Protein AF-A0A953ETY1-F1 (afdb_monomer_lite)

Sequence (76 aa):
MTVDGAAAPELVRRYVELGLRLGRHNPDIVDSYYGPVAWRDRISAEPVPASAALVDEARRLIVDLDADASSADHQL

pLDDT: mean 85.41, std 15.93, range [37.78, 98.25]

Radius of gyration: 14.44 Å; chains: 1; bounding box: 32×25×37 Å

Foldseek 3Di:
DDPPPPQPVVLVLLVVLLQLLVCVVPVVSDVDDPDDVVSNVVSVPDDNDDPVVSVVSVVVSVVSVVVVVVVVVVVD

Structure (mmCIF, N/CA/C/O backbone):
data_AF-A0A953ETY1-F1
#
_entry.id   AF-A0A953ETY1-F1
#
loop_
_atom_site.group_PDB
_atom_site.id
_atom_site.type_symbol
_atom_site.label_atom_id
_atom_site.label_alt_id
_atom_site.label_comp_id
_atom_site.label_asym_id
_atom_site.label_entity_id
_atom_site.label_seq_id
_atom_site.pdbx_PDB_ins_code
_atom_site.Cartn_x
_atom_site.Cartn_y
_atom_site.Cartn_z
_atom_site.occupancy
_atom_site.B_iso_or_equiv
_atom_site.auth_seq_id
_atom_site.auth_comp_id
_atom_site.auth_asym_id
_atom_site.auth_atom_id
_atom_site.pdbx_PDB_model_num
ATOM 1 N N . MET A 1 1 ? 5.406 -18.370 -23.349 1.00 38.72 1 MET A N 1
ATOM 2 C CA . MET A 1 1 ? 5.256 -16.945 -22.995 1.00 38.72 1 MET A CA 1
ATOM 3 C C . MET A 1 1 ? 6.070 -16.726 -21.737 1.00 38.72 1 MET A C 1
ATOM 5 O O . MET A 1 1 ? 5.564 -16.907 -20.640 1.00 38.72 1 MET A O 1
ATOM 9 N N . THR A 1 2 ? 7.367 -16.507 -21.912 1.00 37.78 2 THR A N 1
ATOM 10 C CA . THR A 1 2 ? 8.326 -16.397 -20.812 1.00 37.78 2 THR A CA 1
ATOM 11 C C . THR A 1 2 ? 8.519 -14.910 -20.582 1.00 37.78 2 THR A C 1
ATOM 13 O O . THR A 1 2 ? 9.123 -14.240 -21.414 1.00 37.78 2 THR A O 1
ATOM 16 N N . VAL A 1 3 ? 7.906 -14.374 -19.528 1.00 48.50 3 VAL A N 1
ATOM 17 C CA . VAL A 1 3 ? 8.220 -13.019 -19.078 1.00 48.50 3 VAL A CA 1
ATOM 18 C C . VAL A 1 3 ? 9.515 -13.101 -18.281 1.00 48.50 3 VAL A C 1
ATOM 20 O O . VAL A 1 3 ? 9.518 -13.478 -17.112 1.00 48.50 3 VAL A O 1
ATOM 23 N N . ASP A 1 4 ? 10.622 -12.795 -18.950 1.00 46.47 4 ASP A N 1
ATOM 24 C CA . ASP A 1 4 ? 11.854 -12.358 -18.296 1.00 46.47 4 ASP A CA 1
ATOM 25 C C . ASP A 1 4 ? 11.559 -10.977 -17.691 1.00 46.47 4 ASP A C 1
ATOM 27 O O . ASP A 1 4 ? 11.669 -9.940 -18.336 1.00 46.47 4 ASP A O 1
ATOM 31 N N . GLY A 1 5 ? 10.947 -10.993 -16.511 1.00 42.28 5 GLY A N 1
ATOM 32 C CA . GLY A 1 5 ? 10.295 -9.825 -15.930 1.00 42.28 5 GLY A CA 1
ATOM 33 C C . GLY A 1 5 ? 9.653 -10.149 -14.594 1.00 42.28 5 GLY A C 1
ATOM 34 O O . GLY A 1 5 ? 8.558 -9.689 -14.324 1.00 42.28 5 GLY A O 1
ATOM 35 N N . ALA A 1 6 ? 10.276 -10.999 -13.777 1.00 52.09 6 ALA A N 1
ATOM 36 C CA . ALA A 1 6 ? 9.740 -11.354 -12.464 1.00 52.09 6 ALA A CA 1
ATOM 37 C C . ALA A 1 6 ? 9.835 -10.195 -11.449 1.00 52.09 6 ALA A C 1
ATOM 39 O O . ALA A 1 6 ? 9.038 -10.160 -10.518 1.00 52.09 6 ALA A O 1
ATOM 40 N N . ALA A 1 7 ? 10.760 -9.244 -11.643 1.00 60.53 7 ALA A N 1
ATOM 41 C CA . ALA A 1 7 ? 10.998 -8.131 -10.720 1.00 60.53 7 ALA A CA 1
ATOM 42 C C . ALA A 1 7 ? 9.919 -7.036 -10.804 1.00 60.53 7 ALA A C 1
ATOM 44 O O . ALA A 1 7 ? 9.270 -6.746 -9.802 1.00 60.53 7 ALA A O 1
ATOM 45 N N . ALA A 1 8 ? 9.635 -6.486 -11.989 1.00 64.50 8 ALA A N 1
ATOM 46 C CA . ALA A 1 8 ? 8.671 -5.387 -12.129 1.00 64.50 8 ALA A CA 1
ATOM 47 C C . ALA A 1 8 ? 7.240 -5.710 -11.613 1.00 64.50 8 ALA A C 1
ATOM 49 O O . ALA A 1 8 ? 6.677 -4.906 -10.867 1.00 64.50 8 ALA A O 1
ATOM 50 N N . PRO A 1 9 ? 6.634 -6.883 -11.895 1.00 83.44 9 PRO A N 1
ATOM 51 C CA . PRO A 1 9 ? 5.345 -7.280 -11.322 1.00 83.44 9 PRO A CA 1
ATOM 52 C C . PRO A 1 9 ? 5.391 -7.472 -9.800 1.00 83.44 9 PRO A C 1
ATOM 54 O O . PRO A 1 9 ? 4.392 -7.246 -9.115 1.00 83.44 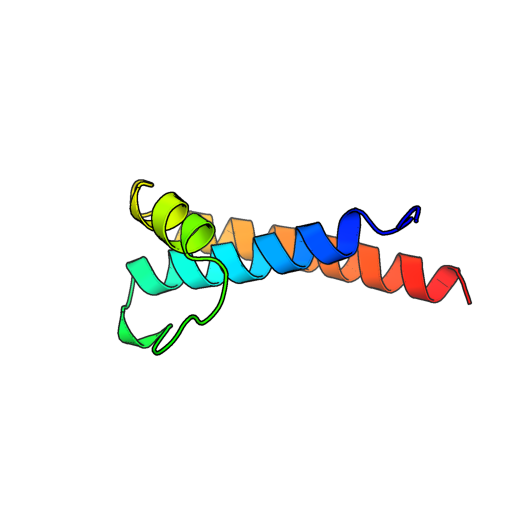9 PRO A O 1
ATOM 57 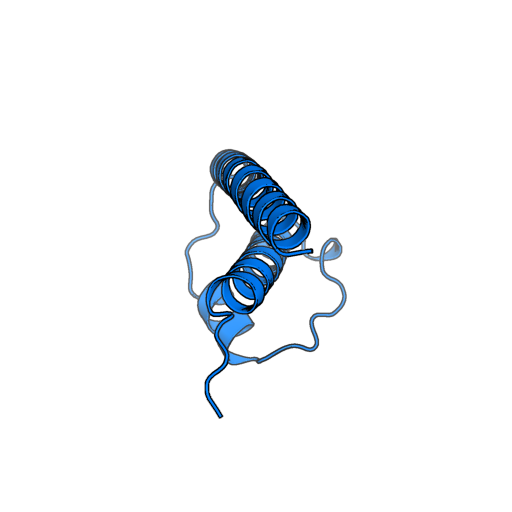N N . GLU A 1 10 ? 6.537 -7.887 -9.260 1.00 89.56 10 GLU A N 1
ATOM 58 C CA . GLU A 1 10 ? 6.756 -8.088 -7.826 1.00 89.56 10 GLU A CA 1
ATOM 59 C C . GLU A 1 10 ? 6.860 -6.745 -7.089 1.00 89.56 10 GLU A C 1
ATOM 61 O O . GLU A 1 10 ? 6.159 -6.539 -6.094 1.00 89.56 10 GLU A O 1
ATOM 66 N N . LEU A 1 11 ? 7.623 -5.796 -7.639 1.00 93.69 11 LEU A N 1
ATOM 67 C CA . LEU A 1 11 ? 7.774 -4.439 -7.110 1.00 93.69 11 LEU A CA 1
ATOM 68 C C . LEU A 1 11 ? 6.452 -3.662 -7.137 1.00 93.69 11 LEU A C 1
ATOM 70 O O . LEU A 1 11 ? 6.092 -3.024 -6.146 1.00 93.69 11 LEU A O 1
ATOM 74 N N . VAL A 1 12 ? 5.671 -3.782 -8.218 1.00 92.50 12 VAL A N 1
ATOM 75 C CA . VAL A 1 12 ? 4.322 -3.191 -8.300 1.00 92.50 12 VAL A CA 1
ATOM 76 C C . VAL A 1 12 ? 3.403 -3.771 -7.226 1.00 92.50 12 VAL A C 1
ATOM 78 O O . VAL A 1 12 ? 2.699 -3.026 -6.540 1.00 92.50 12 VAL A O 1
ATOM 81 N N . ARG A 1 13 ? 3.418 -5.095 -7.029 1.00 92.88 13 ARG A N 1
ATOM 82 C CA . ARG A 1 13 ? 2.633 -5.741 -5.971 1.00 92.88 13 ARG A CA 1
ATOM 83 C C . ARG A 1 13 ? 3.039 -5.224 -4.586 1.00 92.88 13 ARG A C 1
ATOM 85 O O . ARG A 1 13 ? 2.160 -4.875 -3.801 1.00 92.88 13 ARG A O 1
ATOM 92 N N . 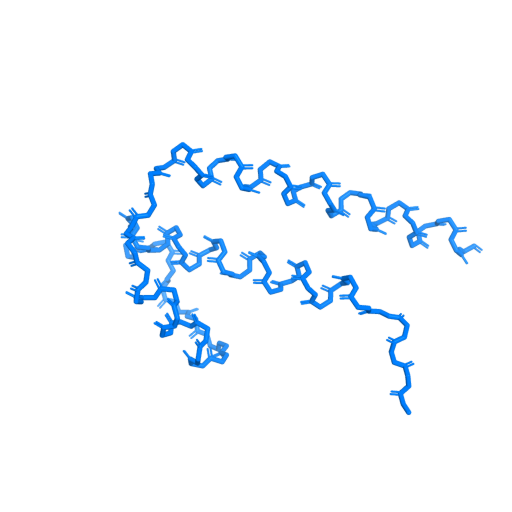ARG A 1 14 ? 4.341 -5.126 -4.291 1.00 95.50 14 ARG A N 1
ATOM 93 C CA . ARG A 1 14 ? 4.855 -4.591 -3.014 1.00 95.50 14 ARG A CA 1
ATOM 94 C C . ARG A 1 14 ? 4.443 -3.139 -2.780 1.00 95.50 14 ARG A C 1
ATOM 96 O O . ARG A 1 14 ? 4.026 -2.805 -1.676 1.00 95.50 14 ARG A O 1
ATOM 103 N N . TYR A 1 15 ? 4.495 -2.298 -3.811 1.00 95.12 15 TYR A N 1
ATOM 104 C CA . TYR A 1 15 ? 4.034 -0.911 -3.735 1.00 95.12 15 TYR A CA 1
ATOM 105 C C . TYR A 1 15 ? 2.549 -0.813 -3.362 1.00 95.12 15 TYR A C 1
ATOM 107 O O . TYR A 1 15 ? 2.172 -0.080 -2.446 1.00 95.12 15 TYR A O 1
ATOM 115 N N . VAL A 1 16 ? 1.701 -1.597 -4.032 1.00 94.38 16 VAL A N 1
ATOM 116 C CA . VAL A 1 16 ? 0.258 -1.627 -3.762 1.00 94.38 16 VAL A CA 1
ATOM 117 C C . VAL A 1 16 ? -0.032 -2.137 -2.349 1.00 94.38 16 VAL A C 1
ATOM 119 O O . VAL A 1 16 ? -0.844 -1.550 -1.636 1.00 94.38 16 VAL A O 1
ATOM 122 N N . GLU A 1 17 ? 0.634 -3.208 -1.921 1.00 95.19 17 GLU A N 1
ATOM 123 C CA . GLU A 1 17 ? 0.475 -3.767 -0.574 1.00 95.19 17 GLU A CA 1
ATOM 124 C C . GLU A 1 17 ? 0.889 -2.779 0.520 1.00 95.19 17 GLU A C 1
ATOM 126 O O . GLU A 1 17 ? 0.171 -2.640 1.512 1.00 95.19 17 GLU A O 1
ATOM 131 N N . LEU A 1 18 ? 1.982 -2.038 0.317 1.00 95.88 18 LEU A N 1
ATOM 132 C CA . LEU A 1 18 ? 2.408 -0.964 1.213 1.00 95.88 18 LEU A CA 1
ATOM 133 C C . LEU A 1 18 ? 1.327 0.124 1.337 1.00 95.88 18 LEU A C 1
ATOM 135 O O . LEU A 1 18 ? 0.996 0.538 2.449 1.00 95.88 18 LEU A O 1
ATOM 139 N N . GLY A 1 19 ? 0.724 0.542 0.219 1.00 94.31 19 GLY A N 1
ATOM 140 C CA . GLY A 1 19 ? -0.399 1.486 0.217 1.00 94.31 19 GLY A CA 1
ATOM 141 C C . GLY A 1 19 ? -1.625 0.957 0.971 1.00 94.31 19 GLY A C 1
ATOM 142 O O . GLY A 1 19 ? -2.217 1.671 1.780 1.00 94.31 19 GLY A O 1
ATOM 143 N N . LEU A 1 20 ? -1.971 -0.320 0.780 1.00 95.12 20 LEU A N 1
ATOM 144 C CA . LEU A 1 20 ? -3.073 -0.967 1.500 1.00 95.12 20 LEU A CA 1
ATOM 145 C C . LEU A 1 20 ? -2.814 -1.045 3.011 1.00 95.12 20 LEU A C 1
ATOM 147 O O . LEU A 1 20 ? -3.729 -0.788 3.795 1.00 95.12 20 LEU A O 1
ATOM 151 N N . ARG A 1 21 ? -1.582 -1.353 3.439 1.00 95.94 21 ARG A N 1
ATOM 152 C CA . ARG A 1 21 ? -1.205 -1.329 4.863 1.00 95.94 21 ARG A CA 1
ATOM 153 C C . ARG A 1 21 ? -1.276 0.080 5.438 1.00 95.94 21 ARG A C 1
ATOM 155 O O . ARG A 1 21 ? -1.782 0.251 6.544 1.00 95.94 21 ARG A O 1
ATOM 162 N N . LEU A 1 22 ? -0.839 1.089 4.684 1.00 94.50 22 LEU A N 1
ATOM 163 C CA . LEU A 1 22 ? -0.955 2.489 5.090 1.00 94.50 22 LEU A CA 1
ATOM 164 C C . LEU A 1 22 ? -2.423 2.903 5.286 1.00 94.50 22 LEU A C 1
ATOM 166 O O . LEU A 1 22 ? -2.745 3.537 6.290 1.00 94.50 22 LEU A O 1
ATOM 170 N N . GLY A 1 23 ? -3.328 2.464 4.405 1.00 93.62 23 GLY A N 1
ATOM 171 C CA . GLY A 1 23 ? -4.774 2.682 4.543 1.00 93.62 23 GLY A CA 1
ATOM 172 C C . GLY A 1 23 ? -5.379 2.111 5.834 1.00 93.62 23 GLY A C 1
ATOM 173 O O . GLY A 1 23 ? -6.419 2.578 6.290 1.00 93.62 23 GLY A O 1
ATOM 174 N N . ARG A 1 24 ? -4.716 1.148 6.493 1.00 93.06 24 ARG A N 1
ATOM 175 C CA . ARG A 1 24 ? -5.146 0.645 7.811 1.00 93.06 24 ARG A CA 1
ATOM 176 C C . ARG A 1 24 ? -4.857 1.610 8.960 1.00 93.06 24 ARG A C 1
ATOM 178 O O . ARG A 1 24 ? -5.475 1.477 10.011 1.00 93.06 24 ARG A O 1
ATOM 185 N N . HIS A 1 25 ? -3.934 2.555 8.778 1.00 92.69 25 HIS A N 1
ATOM 186 C CA . HIS A 1 25 ? -3.662 3.618 9.749 1.00 92.69 25 HIS A CA 1
ATOM 187 C C . HIS A 1 25 ? -4.600 4.807 9.592 1.00 92.69 25 HIS A C 1
ATOM 189 O O . HIS A 1 25 ? -4.931 5.460 10.580 1.00 92.69 25 HIS A O 1
ATOM 195 N N . ASN A 1 26 ? -4.997 5.101 8.357 1.00 89.56 26 ASN A N 1
ATOM 196 C CA . ASN A 1 26 ? -5.931 6.166 8.047 1.00 89.56 26 ASN A CA 1
ATOM 197 C C . ASN A 1 26 ? -6.792 5.749 6.841 1.00 89.56 26 ASN A C 1
ATOM 199 O O . ASN A 1 26 ? -6.251 5.653 5.733 1.00 89.56 26 ASN A O 1
ATOM 203 N N . PRO A 1 27 ? -8.103 5.511 7.041 1.00 83.06 27 PRO A N 1
ATOM 204 C CA . PRO A 1 27 ? -8.990 5.046 5.979 1.00 83.06 27 PRO A CA 1
ATOM 205 C C . PRO A 1 27 ? -9.105 6.047 4.820 1.00 83.06 27 PRO A C 1
ATOM 207 O O . PRO A 1 27 ? -9.343 5.625 3.694 1.00 83.06 27 PRO A O 1
ATOM 210 N N . ASP A 1 28 ? -8.844 7.336 5.059 1.00 87.31 28 ASP A N 1
ATOM 211 C CA . ASP A 1 28 ? -8.955 8.393 4.048 1.00 87.31 28 ASP A CA 1
ATOM 212 C C . ASP A 1 28 ? -7.751 8.433 3.082 1.00 87.31 28 ASP A C 1
ATOM 214 O O . ASP A 1 28 ? -7.769 9.159 2.091 1.00 87.31 28 ASP A O 1
ATOM 218 N N . ILE A 1 29 ? -6.684 7.661 3.344 1.00 84.00 29 ILE A N 1
ATOM 219 C CA . ILE A 1 29 ? -5.512 7.576 2.451 1.00 84.00 29 ILE A CA 1
ATOM 220 C C . ILE A 1 29 ? -5.828 6.756 1.192 1.00 84.00 29 ILE A C 1
ATOM 222 O O . ILE A 1 29 ? -5.280 7.028 0.123 1.00 84.00 29 ILE A O 1
ATOM 226 N N . VAL A 1 30 ? -6.679 5.732 1.306 1.00 83.06 30 VAL A N 1
ATOM 227 C CA . VAL A 1 30 ? -7.016 4.825 0.199 1.00 83.06 30 VAL A CA 1
ATOM 228 C C . VAL A 1 30 ? -8.525 4.804 0.013 1.00 83.06 30 VAL A C 1
ATOM 230 O O . VAL A 1 30 ? -9.215 3.902 0.482 1.00 83.06 30 VAL A O 1
ATOM 233 N N . ASP A 1 31 ? -9.020 5.794 -0.723 1.00 78.50 31 ASP A N 1
ATOM 234 C CA . ASP A 1 31 ? -10.453 5.962 -0.975 1.00 78.50 31 ASP A CA 1
ATOM 235 C C . ASP A 1 31 ? -11.020 4.844 -1.868 1.00 78.50 31 ASP A C 1
ATOM 237 O O . ASP A 1 31 ? -12.157 4.400 -1.718 1.00 78.50 31 ASP A O 1
ATOM 241 N N . SER A 1 32 ? -10.218 4.313 -2.800 1.00 82.81 32 SER A N 1
ATOM 242 C CA . SER A 1 32 ? -10.659 3.231 -3.683 1.00 82.81 32 SER A CA 1
ATOM 243 C C . SER A 1 32 ? -9.508 2.384 -4.228 1.00 82.81 32 SER A C 1
ATOM 245 O O . SER A 1 32 ? -8.682 2.839 -5.013 1.00 82.81 32 SER A O 1
ATOM 247 N N . TYR A 1 33 ? -9.492 1.104 -3.847 1.00 87.75 33 TYR A N 1
ATOM 248 C CA . TYR A 1 33 ? -8.619 0.082 -4.429 1.00 87.75 33 TYR A CA 1
ATOM 249 C C . TYR A 1 33 ? -9.428 -0.874 -5.315 1.00 87.75 33 TYR A C 1
ATOM 251 O O . TYR A 1 33 ? -10.289 -1.607 -4.821 1.00 87.75 33 TYR A O 1
ATOM 259 N N . TYR A 1 34 ? -9.112 -0.882 -6.611 1.00 89.00 34 TYR A N 1
ATOM 260 C CA . TYR A 1 34 ? -9.794 -1.672 -7.647 1.00 89.00 34 TYR A CA 1
ATOM 261 C C . TYR A 1 34 ? -8.978 -2.880 -8.141 1.00 89.00 34 TYR A C 1
ATOM 263 O O . TYR A 1 34 ? -9.232 -3.404 -9.223 1.00 89.00 34 TYR A O 1
ATOM 271 N N . GLY A 1 35 ? -7.968 -3.308 -7.380 1.00 89.06 35 GLY A N 1
ATOM 272 C CA . GLY A 1 35 ? -7.172 -4.491 -7.710 1.00 89.06 35 GLY A CA 1
ATOM 273 C C . GLY A 1 35 ? -7.761 -5.801 -7.166 1.00 89.06 35 GLY A C 1
ATOM 274 O O . GLY A 1 35 ? -8.885 -5.821 -6.656 1.00 89.06 35 GLY A O 1
ATOM 275 N N . PRO A 1 36 ? -7.009 -6.915 -7.260 1.00 92.81 36 PRO A N 1
ATOM 276 C CA . PRO A 1 36 ? -7.452 -8.221 -6.784 1.00 92.81 36 PRO A CA 1
ATOM 277 C C . PRO A 1 36 ? -7.889 -8.211 -5.313 1.00 92.81 36 PRO A C 1
ATOM 279 O O . PRO A 1 36 ? -7.119 -7.854 -4.422 1.00 92.81 36 PRO A O 1
ATOM 282 N N . VAL A 1 37 ? -9.108 -8.688 -5.042 1.00 91.81 37 VAL A N 1
ATOM 283 C CA . VAL A 1 37 ? -9.665 -8.735 -3.676 1.00 91.81 37 VAL A CA 1
ATOM 284 C C . VAL A 1 37 ? -8.786 -9.540 -2.713 1.00 91.81 37 VAL A C 1
ATOM 286 O O . VAL A 1 37 ? -8.566 -9.115 -1.584 1.00 91.81 37 VAL A O 1
ATOM 289 N N . ALA A 1 38 ? -8.160 -10.615 -3.203 1.00 92.12 38 ALA A N 1
ATOM 290 C CA . ALA A 1 38 ? -7.264 -11.462 -2.420 1.00 92.12 38 ALA A CA 1
ATOM 291 C C . ALA A 1 38 ? -6.087 -10.694 -1.791 1.00 92.12 38 ALA A C 1
ATOM 293 O O . ALA A 1 38 ? -5.586 -11.092 -0.741 1.00 92.12 38 ALA A O 1
ATOM 294 N N . TRP A 1 39 ? -5.630 -9.599 -2.410 1.00 93.19 39 TRP A N 1
ATOM 295 C CA . TRP A 1 39 ? -4.544 -8.788 -1.857 1.00 93.19 39 TRP A CA 1
ATOM 296 C C . TRP A 1 39 ? -5.044 -7.948 -0.688 1.00 93.19 39 TRP A C 1
ATOM 298 O O . TRP A 1 39 ? -4.423 -7.944 0.373 1.00 93.19 39 TRP A O 1
ATOM 308 N N . ARG A 1 40 ? -6.201 -7.298 -0.854 1.00 92.31 40 ARG A N 1
ATOM 309 C CA . ARG A 1 40 ? -6.864 -6.554 0.222 1.00 92.31 40 ARG A CA 1
ATOM 310 C C . ARG A 1 40 ? -7.155 -7.469 1.409 1.00 92.31 40 ARG A C 1
ATOM 312 O O . ARG A 1 40 ? -6.767 -7.132 2.520 1.00 92.31 40 ARG A O 1
ATOM 319 N N . ASP A 1 41 ? -7.755 -8.632 1.167 1.00 94.44 41 ASP A N 1
ATOM 320 C CA . ASP A 1 41 ? -8.139 -9.579 2.219 1.00 94.44 41 ASP A CA 1
ATOM 321 C C . ASP A 1 41 ? -6.931 -10.060 3.023 1.00 94.44 41 ASP A C 1
ATOM 323 O O . ASP A 1 41 ? -6.965 -10.083 4.255 1.00 94.44 41 ASP A O 1
ATOM 327 N N . ARG A 1 42 ? -5.827 -10.381 2.337 1.00 94.38 42 ARG A N 1
ATOM 328 C CA . ARG A 1 42 ? -4.588 -10.786 3.003 1.00 94.38 42 ARG A CA 1
ATOM 329 C C . ARG A 1 42 ? -4.044 -9.669 3.891 1.00 94.38 42 ARG A C 1
ATOM 331 O O . ARG A 1 42 ? -3.754 -9.924 5.055 1.00 94.38 42 ARG A O 1
ATOM 338 N N . ILE A 1 43 ? -3.963 -8.438 3.377 1.00 95.19 43 ILE A N 1
ATOM 339 C CA . ILE A 1 43 ? -3.493 -7.284 4.155 1.00 95.19 43 ILE A CA 1
ATOM 340 C C . ILE A 1 43 ? -4.437 -6.970 5.319 1.00 95.19 43 ILE A C 1
ATOM 342 O O . ILE A 1 43 ? -3.967 -6.608 6.392 1.00 95.19 43 ILE A O 1
ATOM 346 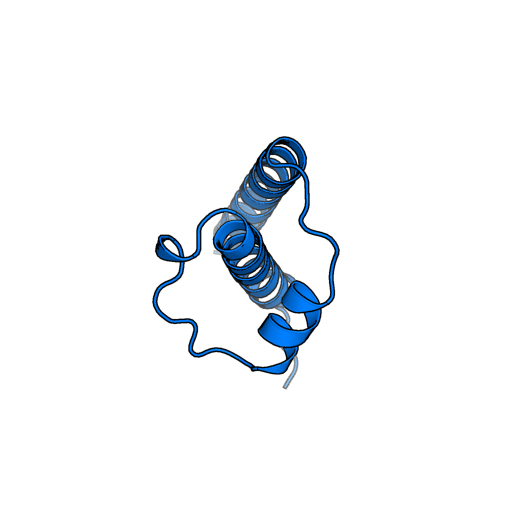N N . SER A 1 44 ? -5.752 -7.128 5.155 1.00 93.00 44 SER A N 1
ATOM 347 C CA . SER A 1 44 ? -6.744 -6.939 6.221 1.00 93.00 44 SER A CA 1
ATOM 348 C C . SER A 1 44 ? -6.640 -7.983 7.340 1.00 93.00 44 SER A C 1
ATOM 350 O O . SER A 1 44 ? -6.954 -7.665 8.488 1.00 93.00 44 SER A O 1
ATOM 352 N N . ALA A 1 45 ? -6.170 -9.195 7.034 1.00 96.00 45 ALA A N 1
ATOM 353 C CA . ALA A 1 45 ? -5.951 -10.260 8.013 1.00 96.00 45 ALA A CA 1
ATOM 354 C C . ALA A 1 45 ? -4.651 -10.101 8.828 1.00 96.00 45 ALA A C 1
ATOM 356 O O . ALA A 1 45 ? -4.509 -10.722 9.881 1.00 96.00 45 ALA A O 1
ATOM 357 N N . GLU A 1 46 ? -3.705 -9.270 8.376 1.00 93.50 46 GLU A N 1
ATOM 358 C CA . GLU A 1 46 ? -2.470 -8.978 9.115 1.00 93.50 46 GLU A CA 1
ATOM 359 C C . GLU A 1 46 ? -2.763 -8.157 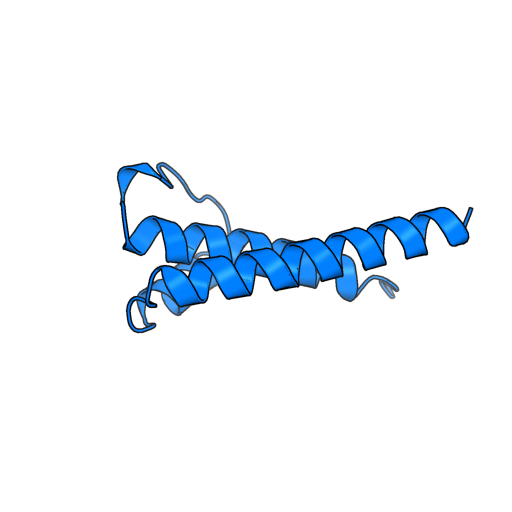10.395 1.00 93.50 46 GLU A C 1
ATOM 361 O O . GLU A 1 46 ? -3.768 -7.444 10.477 1.00 93.50 46 GLU A O 1
ATOM 366 N N . PRO A 1 47 ? -1.908 -8.196 11.426 1.00 94.88 47 PRO A N 1
ATOM 367 C CA . PRO A 1 47 ? -1.889 -7.149 12.443 1.00 94.88 47 PRO A CA 1
ATOM 368 C C . PRO A 1 47 ? -1.569 -5.791 11.805 1.00 94.88 47 PRO A C 1
ATOM 370 O O . PRO A 1 47 ? -0.805 -5.725 10.842 1.00 94.88 47 PRO A O 1
ATOM 373 N N . VAL A 1 48 ? -2.113 -4.697 12.348 1.00 94.94 48 VAL A N 1
ATOM 374 C CA . VAL A 1 48 ? -1.744 -3.353 11.874 1.00 94.94 48 VAL A CA 1
ATOM 375 C C . VAL A 1 48 ? -0.262 -3.118 12.203 1.00 94.94 48 VAL A C 1
ATOM 377 O O . VAL A 1 48 ? 0.101 -3.175 13.382 1.00 94.94 48 VAL A O 1
ATOM 380 N N . PRO A 1 49 ? 0.606 -2.895 11.200 1.00 93.75 49 PRO A N 1
ATOM 381 C CA . PRO A 1 49 ? 2.033 -2.706 11.435 1.00 93.75 49 PRO A CA 1
ATOM 382 C C . PRO A 1 49 ? 2.293 -1.400 12.190 1.00 93.75 49 PRO A C 1
ATOM 384 O O . PRO A 1 49 ? 1.477 -0.488 12.188 1.00 93.75 49 PRO A O 1
ATOM 387 N N . ALA A 1 50 ? 3.449 -1.271 12.838 1.00 96.25 50 ALA A N 1
ATOM 388 C CA . ALA A 1 50 ? 3.862 0.025 13.370 1.00 96.25 50 ALA A CA 1
ATOM 389 C C . ALA A 1 50 ? 4.207 0.983 12.217 1.00 96.25 50 ALA A C 1
ATOM 391 O O . ALA A 1 50 ? 4.803 0.569 11.222 1.00 96.25 50 ALA A O 1
ATOM 392 N N . SER A 1 51 ? 3.928 2.280 12.373 1.00 94.69 51 SER A N 1
ATOM 393 C CA . SER A 1 51 ? 4.231 3.284 11.340 1.00 94.69 51 SER A CA 1
ATOM 394 C C . SER A 1 51 ? 5.718 3.319 10.965 1.00 94.69 51 SER A C 1
ATOM 396 O O . SER A 1 51 ? 6.056 3.426 9.790 1.00 94.69 51 SER A O 1
ATOM 398 N N . ALA A 1 52 ? 6.616 3.145 11.940 1.00 97.00 52 ALA A N 1
ATOM 399 C CA . ALA A 1 52 ? 8.055 3.038 11.696 1.00 97.00 52 ALA A CA 1
ATOM 400 C C . ALA A 1 52 ? 8.419 1.851 10.783 1.00 97.00 52 ALA A C 1
ATOM 402 O O . ALA A 1 52 ? 9.276 1.990 9.914 1.00 97.00 52 ALA A O 1
ATOM 403 N N . ALA A 1 53 ? 7.727 0.715 10.917 1.00 96.75 53 ALA A N 1
ATOM 404 C CA . ALA A 1 53 ? 7.962 -0.447 10.064 1.00 96.75 53 ALA A CA 1
ATOM 405 C C . ALA A 1 53 ? 7.560 -0.174 8.605 1.00 96.75 53 ALA A C 1
ATOM 407 O O . ALA A 1 53 ? 8.261 -0.606 7.693 1.00 96.75 53 ALA A O 1
ATOM 408 N N . LEU A 1 54 ? 6.486 0.594 8.383 1.00 96.06 54 LEU A N 1
ATOM 409 C CA . LEU A 1 54 ? 6.074 1.021 7.040 1.00 96.06 54 LEU A CA 1
ATOM 410 C C . LEU A 1 54 ? 7.083 1.979 6.403 1.00 96.06 54 LEU A C 1
ATOM 412 O O . LEU A 1 54 ? 7.353 1.876 5.210 1.00 96.06 54 LEU A O 1
ATOM 416 N N . VAL A 1 55 ? 7.677 2.883 7.187 1.00 97.62 55 VAL A N 1
ATOM 417 C CA . VAL A 1 55 ? 8.750 3.767 6.701 1.00 97.62 55 VAL A CA 1
ATOM 418 C C . VAL A 1 55 ? 9.963 2.948 6.258 1.00 97.62 55 VAL A C 1
ATOM 420 O O . VAL A 1 55 ? 10.526 3.205 5.193 1.00 97.62 55 VAL A O 1
ATOM 423 N N . ASP A 1 56 ? 10.360 1.946 7.040 1.00 98.12 56 ASP A N 1
ATOM 424 C CA . ASP A 1 56 ? 11.482 1.078 6.681 1.00 98.12 56 ASP A CA 1
ATOM 425 C C . ASP A 1 56 ? 11.171 0.193 5.466 1.00 98.12 56 ASP A C 1
ATOM 427 O O . ASP A 1 56 ? 12.048 -0.039 4.634 1.00 98.12 56 ASP A O 1
ATOM 431 N N . GLU A 1 57 ? 9.932 -0.282 5.323 1.00 97.19 57 GLU A N 1
ATOM 432 C CA . GLU A 1 57 ? 9.474 -0.989 4.122 1.00 97.19 57 GLU A CA 1
ATOM 433 C C . GLU A 1 57 ? 9.529 -0.087 2.880 1.00 97.19 57 GLU A C 1
ATOM 435 O O . GLU A 1 57 ? 10.092 -0.490 1.860 1.00 97.19 57 GLU A O 1
ATOM 440 N N . ALA A 1 58 ? 9.037 1.151 2.983 1.00 97.81 58 ALA A N 1
ATOM 441 C CA . ALA A 1 58 ? 9.068 2.131 1.900 1.00 97.81 58 ALA A CA 1
ATOM 442 C C . ALA A 1 58 ? 10.500 2.441 1.443 1.00 97.81 58 ALA A C 1
ATOM 444 O O . ALA A 1 58 ? 10.780 2.450 0.247 1.00 97.81 58 ALA A O 1
ATOM 445 N N . ARG A 1 59 ? 11.428 2.640 2.388 1.00 98.25 59 ARG A N 1
ATOM 446 C CA . ARG A 1 59 ? 12.847 2.890 2.082 1.00 98.25 59 ARG A CA 1
ATOM 447 C C . ARG A 1 59 ? 13.478 1.747 1.296 1.00 98.25 59 ARG A C 1
ATOM 449 O O . ARG A 1 59 ? 14.187 2.005 0.331 1.00 98.25 59 ARG A O 1
ATOM 456 N N . ARG A 1 60 ? 13.218 0.497 1.694 1.00 97.56 60 ARG A N 1
ATOM 457 C CA . ARG A 1 60 ? 13.722 -0.677 0.963 1.00 97.56 60 ARG A CA 1
ATOM 458 C C . ARG A 1 60 ? 13.121 -0.755 -0.436 1.00 97.56 60 ARG A C 1
ATOM 460 O O . ARG A 1 60 ? 13.851 -0.974 -1.389 1.00 97.56 60 ARG A O 1
ATOM 467 N N . LEU A 1 61 ? 11.813 -0.525 -0.560 1.00 96.75 61 LEU A N 1
ATOM 468 C CA . LEU A 1 61 ? 11.137 -0.548 -1.854 1.00 96.75 61 LEU A CA 1
ATOM 469 C C . LEU A 1 61 ? 11.688 0.510 -2.823 1.00 96.75 61 LEU A C 1
ATOM 471 O O . LEU A 1 61 ? 11.852 0.206 -3.995 1.00 96.75 61 LEU A O 1
ATOM 475 N N . ILE 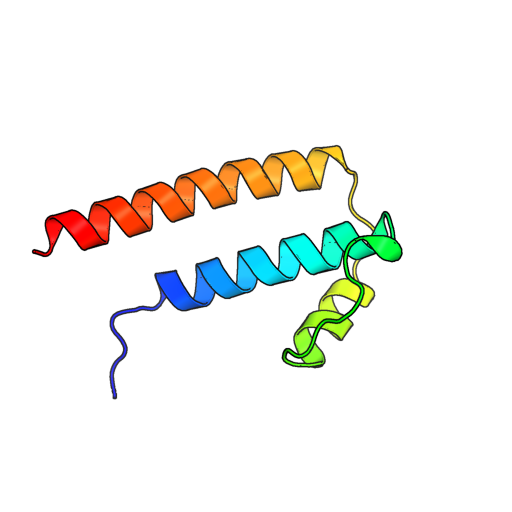A 1 62 ? 12.004 1.718 -2.344 1.00 96.62 62 ILE A N 1
ATOM 476 C CA . ILE A 1 62 ? 12.633 2.766 -3.167 1.00 96.62 62 ILE A CA 1
ATOM 477 C C . ILE A 1 62 ? 13.986 2.292 -3.713 1.00 96.62 62 ILE A C 1
ATOM 479 O O . ILE A 1 62 ? 14.216 2.387 -4.912 1.00 96.62 62 ILE A O 1
ATOM 483 N N . VAL A 1 63 ? 14.842 1.722 -2.859 1.00 96.44 63 VAL A N 1
ATOM 484 C CA . VAL A 1 63 ? 16.148 1.185 -3.285 1.00 96.44 63 VAL A CA 1
ATOM 485 C C . VAL A 1 63 ? 15.986 0.093 -4.345 1.00 96.44 63 VAL A C 1
ATOM 487 O O . VAL A 1 63 ? 16.714 0.091 -5.335 1.00 96.44 63 VAL A O 1
ATOM 490 N N . ASP A 1 64 ? 15.028 -0.816 -4.159 1.00 93.81 64 ASP A N 1
ATOM 491 C CA . ASP A 1 64 ? 14.788 -1.902 -5.111 1.00 93.81 64 ASP A CA 1
ATOM 492 C C . ASP A 1 64 ? 14.254 -1.378 -6.461 1.00 93.81 64 ASP A C 1
ATOM 494 O O . ASP A 1 64 ? 14.656 -1.871 -7.514 1.00 93.81 64 ASP A O 1
ATOM 498 N N . LEU A 1 65 ? 13.385 -0.358 -6.443 1.00 92.94 65 LEU A N 1
ATOM 499 C CA . LEU A 1 65 ? 12.865 0.301 -7.650 1.00 92.94 65 LEU A CA 1
ATOM 500 C C . LEU A 1 65 ? 13.969 1.031 -8.424 1.00 92.94 65 LEU A C 1
ATOM 502 O O . LEU A 1 65 ? 14.042 0.906 -9.645 1.00 92.94 65 LEU A O 1
ATOM 506 N N . ASP A 1 66 ? 14.846 1.755 -7.726 1.00 92.56 66 ASP A N 1
ATOM 507 C CA . ASP A 1 66 ? 15.974 2.457 -8.348 1.00 92.56 66 ASP A CA 1
ATOM 508 C C . ASP A 1 66 ? 16.961 1.473 -9.001 1.00 92.56 66 ASP A C 1
ATOM 510 O O . ASP A 1 66 ? 17.508 1.736 -10.078 1.00 92.56 66 ASP A O 1
ATOM 514 N N . ALA A 1 67 ? 17.171 0.313 -8.370 1.00 89.75 67 ALA A N 1
ATOM 515 C CA . ALA A 1 67 ? 18.011 -0.748 -8.911 1.00 89.75 67 ALA A CA 1
ATOM 516 C C . ALA A 1 67 ? 17.403 -1.393 -10.171 1.00 89.75 67 ALA A C 1
ATOM 518 O O . ALA A 1 67 ? 18.131 -1.643 -11.135 1.00 89.75 67 ALA A O 1
ATOM 519 N N . ASP A 1 68 ? 16.087 -1.634 -10.189 1.00 87.00 68 ASP A N 1
ATOM 520 C CA . ASP A 1 68 ? 15.367 -2.172 -11.354 1.00 87.00 68 ASP A CA 1
ATOM 521 C C . ASP A 1 68 ? 15.416 -1.192 -12.538 1.00 87.00 68 ASP A C 1
ATOM 523 O O . ASP A 1 68 ? 15.812 -1.574 -13.640 1.00 87.00 68 ASP A O 1
ATOM 527 N N . ALA A 1 69 ? 15.148 0.095 -12.290 1.00 81.50 69 ALA A N 1
ATOM 528 C CA . ALA A 1 69 ? 15.238 1.147 -13.304 1.00 81.50 69 ALA A CA 1
ATOM 529 C C . ALA A 1 69 ? 16.651 1.259 -13.905 1.00 81.50 69 ALA A C 1
ATOM 531 O O . ALA A 1 69 ? 16.814 1.270 -15.124 1.00 81.50 69 ALA A O 1
ATOM 532 N N . SER A 1 70 ? 17.687 1.250 -13.060 1.00 76.56 70 SER A N 1
ATOM 533 C CA . SER A 1 70 ? 19.084 1.312 -13.516 1.00 76.56 70 SER A CA 1
ATOM 534 C C . SER A 1 70 ? 19.497 0.081 -14.330 1.00 76.56 70 SER A C 1
ATOM 536 O O . SER A 1 70 ? 20.337 0.179 -15.226 1.00 76.56 70 SER A O 1
ATOM 538 N N . SER A 1 71 ? 18.928 -1.085 -14.011 1.00 70.44 71 SER A N 1
ATOM 539 C CA . SER A 1 71 ? 19.170 -2.335 -14.739 1.00 70.44 71 SER A CA 1
ATOM 540 C C . SER A 1 71 ? 18.498 -2.319 -16.112 1.00 70.44 71 SER A C 1
ATOM 542 O O . SER A 1 71 ? 19.086 -2.789 -17.083 1.00 70.44 71 SER A O 1
ATOM 544 N N . ALA A 1 72 ? 17.299 -1.738 -16.206 1.00 67.75 72 ALA A N 1
ATOM 545 C CA . ALA A 1 72 ? 16.603 -1.541 -17.473 1.00 67.75 72 ALA A CA 1
ATOM 546 C C . ALA A 1 72 ? 17.353 -0.561 -18.396 1.00 67.75 72 ALA A C 1
ATOM 548 O O . ALA A 1 72 ? 17.493 -0.844 -19.585 1.00 67.75 72 ALA A O 1
ATOM 549 N N . ASP A 1 73 ? 17.899 0.533 -17.853 1.00 69.31 73 ASP A N 1
ATOM 550 C CA . ASP A 1 73 ? 18.681 1.515 -18.621 1.00 69.31 73 ASP A CA 1
ATOM 551 C C . ASP A 1 73 ? 19.993 0.935 -19.182 1.00 69.31 73 ASP A C 1
ATOM 553 O O . ASP A 1 73 ? 20.412 1.310 -20.273 1.00 69.31 73 ASP A O 1
ATOM 557 N N . HIS A 1 74 ? 20.637 -0.009 -18.482 1.00 58.38 74 HIS A N 1
ATOM 558 C CA . HIS A 1 74 ? 21.862 -0.677 -18.957 1.00 58.38 74 HIS A CA 1
ATOM 559 C C . HIS A 1 74 ? 21.627 -1.724 -20.064 1.00 58.38 74 HIS A C 1
ATOM 561 O O . HIS A 1 74 ? 22.595 -2.231 -20.632 1.00 58.38 74 HIS A O 1
ATOM 567 N N . GLN A 1 75 ? 20.372 -2.077 -20.354 1.00 58.12 75 GLN A N 1
ATOM 568 C CA . GLN A 1 75 ? 19.993 -3.063 -21.375 1.00 58.12 75 GLN A CA 1
ATOM 569 C C . GLN A 1 75 ? 19.760 -2.420 -22.765 1.00 58.12 75 GLN A C 1
ATOM 571 O O . GLN A 1 75 ? 19.543 -3.144 -23.741 1.00 58.12 75 GLN A O 1
ATOM 576 N N . LEU A 1 76 ? 19.781 -1.083 -22.855 1.00 51.44 76 LEU A N 1
ATOM 577 C CA . LEU A 1 76 ? 19.587 -0.270 -24.069 1.00 51.44 76 LEU A CA 1
ATOM 578 C C . LEU A 1 76 ? 20.913 0.098 -24.750 1.00 51.44 76 LEU A C 1
ATOM 580 O O . LEU A 1 76 ? 20.912 0.136 -26.003 1.00 51.44 76 LEU A O 1
#

Secondary structure (DSSP, 8-state):
---S-SHHHHHHHHHHHHHHHHHTT-GGG-S---S-HHHHHHHHHSPPPPHHHHHHHHHHHHHHHHHHHHHHHTT-